Protein AF-A0A2I3HXC1-F1 (afdb_monomer_lite)

pLDDT: mean 71.02, std 20.23, range [37.94, 97.62]

Organism: Nomascus leucogenys (NCBI:txid61853)

Foldseek 3Di:
DDDDDPPDPVNVVVVVVVVVVDDPVRVVVVVVVVVVVVVVVVVVVVVVPDPDVVVVCVVVVVVVVVVVVVVVVVVVVVVVVVVLVVDDDPVNVVVVVVVVVVVVVVPDPVVVVVVPVVPPVVPPPPCPPPDPPPPPPPDD

Structure (mmCIF, N/CA/C/O backbone):
data_AF-A0A2I3HXC1-F1
#
_entry.id   AF-A0A2I3HXC1-F1
#
loop_
_atom_site.group_PDB
_atom_site.id
_atom_site.type_symbol
_atom_site.label_atom_id
_atom_site.label_alt_id
_atom_site.label_comp_id
_atom_site.label_asym_id
_atom_site.label_entity_id
_atom_site.label_seq_id
_atom_site.pdbx_PDB_ins_code
_atom_site.Cartn_x
_atom_site.Cartn_y
_atom_site.Cartn_z
_atom_site.occupancy
_atom_site.B_iso_or_equiv
_atom_site.auth_seq_id
_atom_site.auth_comp_id
_atom_site.auth_asym_id
_atom_site.auth_atom_id
_atom_site.pdbx_PDB_model_num
ATOM 1 N N . MET A 1 1 ? 29.111 31.822 -60.136 1.00 46.28 1 MET A N 1
ATOM 2 C CA . MET A 1 1 ? 28.774 30.460 -59.676 1.00 46.28 1 MET A CA 1
ATOM 3 C C . MET A 1 1 ? 27.269 30.419 -59.514 1.00 46.28 1 MET A C 1
ATOM 5 O O . MET A 1 1 ? 26.779 31.146 -58.659 1.00 46.28 1 MET A O 1
ATOM 9 N N . ASP A 1 2 ? 26.561 29.631 -60.320 1.00 52.38 2 ASP A N 1
ATOM 10 C CA . ASP A 1 2 ? 25.115 29.451 -60.151 1.00 52.38 2 ASP A CA 1
ATOM 11 C C . ASP A 1 2 ? 24.867 28.337 -59.132 1.00 52.38 2 ASP A C 1
ATOM 13 O O . ASP A 1 2 ? 25.360 27.216 -59.274 1.00 52.38 2 ASP A O 1
ATOM 17 N N . VAL A 1 3 ? 24.163 28.677 -58.056 1.00 59.78 3 VAL A N 1
ATOM 18 C CA . VAL A 1 3 ? 23.849 27.771 -56.949 1.00 59.78 3 VAL A CA 1
ATOM 19 C C . VAL A 1 3 ? 22.576 27.015 -57.321 1.00 59.78 3 VAL A C 1
ATOM 21 O O . VAL A 1 3 ? 21.513 27.617 -57.440 1.00 59.78 3 VAL A O 1
ATOM 24 N N . ILE A 1 4 ? 22.675 25.704 -57.538 1.00 56.94 4 ILE A N 1
ATOM 25 C CA . ILE A 1 4 ? 21.512 24.861 -57.844 1.00 56.94 4 ILE A CA 1
ATOM 26 C C . ILE A 1 4 ? 20.721 24.634 -56.549 1.00 56.94 4 ILE A C 1
ATOM 28 O O . ILE A 1 4 ? 21.273 24.127 -55.573 1.00 56.94 4 ILE A O 1
ATOM 32 N N . ALA A 1 5 ? 19.435 24.990 -56.540 1.00 63.59 5 ALA A N 1
ATOM 33 C CA . ALA A 1 5 ? 18.539 24.794 -55.400 1.00 63.59 5 ALA A CA 1
ATOM 34 C C . ALA A 1 5 ? 17.777 23.454 -55.488 1.00 63.59 5 ALA A C 1
ATOM 36 O O . ALA A 1 5 ? 17.528 22.929 -56.573 1.00 63.59 5 ALA A O 1
ATOM 37 N N . GLU A 1 6 ? 17.352 22.917 -54.342 1.00 55.09 6 GLU A N 1
ATOM 38 C CA . GLU A 1 6 ? 16.704 21.597 -54.183 1.00 55.09 6 GLU A CA 1
ATOM 39 C C . GLU A 1 6 ? 15.387 21.414 -54.984 1.00 55.09 6 GLU A C 1
ATOM 41 O O . GLU A 1 6 ? 14.902 20.294 -55.161 1.00 55.09 6 GLU A O 1
ATOM 46 N N . GLY A 1 7 ? 14.830 22.498 -55.538 1.00 58.69 7 GLY A N 1
ATOM 47 C CA . GLY A 1 7 ? 13.624 22.499 -56.374 1.00 58.69 7 GLY A CA 1
ATOM 48 C C . GLY A 1 7 ? 13.848 22.400 -57.891 1.00 58.69 7 GLY A C 1
ATOM 49 O O . GLY A 1 7 ? 12.868 22.268 -58.624 1.00 58.69 7 GLY A O 1
ATOM 50 N N . ASP A 1 8 ? 15.089 22.456 -58.386 1.00 56.00 8 ASP A N 1
ATOM 51 C CA . ASP A 1 8 ? 15.356 22.577 -59.826 1.00 56.00 8 ASP A CA 1
ATOM 52 C C . ASP A 1 8 ? 15.173 21.241 -60.590 1.00 56.00 8 ASP A C 1
ATOM 54 O O . ASP A 1 8 ? 15.644 20.190 -60.135 1.00 56.00 8 ASP A O 1
ATOM 58 N N . PRO A 1 9 ? 14.581 21.214 -61.804 1.00 59.94 9 PRO A N 1
ATOM 59 C CA . PRO A 1 9 ? 14.466 19.994 -62.618 1.00 59.94 9 PRO A CA 1
ATOM 60 C C . PRO A 1 9 ? 15.823 19.350 -62.967 1.00 59.94 9 PRO A C 1
ATOM 62 O O . PRO A 1 9 ? 15.904 18.157 -63.280 1.00 59.94 9 PRO A O 1
ATOM 65 N N . GLY A 1 10 ? 16.908 20.131 -62.923 1.00 58.47 10 GLY A N 1
ATOM 66 C CA . GLY A 1 10 ? 18.285 19.643 -63.017 1.00 58.47 10 GLY A CA 1
ATOM 67 C C . GLY A 1 10 ? 18.722 18.822 -61.798 1.00 58.47 10 GLY A C 1
ATOM 68 O O . GLY A 1 10 ? 19.364 17.791 -61.976 1.00 58.47 10 GLY A O 1
ATOM 69 N N . PHE A 1 11 ? 18.294 19.207 -60.590 1.00 61.62 11 PHE A N 1
ATOM 70 C CA . PHE A 1 11 ? 18.670 18.588 -59.315 1.00 61.62 11 PHE A CA 1
ATOM 71 C C . PHE A 1 11 ? 18.156 17.147 -59.181 1.00 61.62 11 PHE A C 1
ATOM 73 O O . PHE A 1 11 ? 18.880 16.242 -58.769 1.00 61.62 11 PHE A O 1
ATOM 80 N N . LYS A 1 12 ? 16.915 16.883 -59.614 1.00 59.69 12 LYS A N 1
ATOM 81 C CA . LYS A 1 12 ? 16.335 15.524 -59.589 1.00 59.69 12 LYS A CA 1
ATOM 82 C C . LYS A 1 12 ? 17.064 14.559 -60.533 1.00 59.69 12 LYS A C 1
ATOM 84 O O . LYS A 1 12 ? 17.245 13.389 -60.200 1.00 59.69 12 LYS A O 1
ATOM 89 N N . ARG A 1 13 ? 17.509 15.051 -61.698 1.00 60.12 13 ARG A N 1
ATOM 90 C CA . ARG A 1 13 ? 18.272 14.266 -62.685 1.00 60.12 13 ARG A CA 1
ATOM 91 C C . ARG A 1 13 ? 19.710 14.012 -62.225 1.00 60.12 13 ARG A C 1
ATOM 93 O O . ARG A 1 13 ? 20.213 12.909 -62.423 1.00 60.12 13 ARG A O 1
ATOM 100 N N . THR A 1 14 ? 20.352 14.982 -61.571 1.00 55.50 14 THR A N 1
ATOM 101 C CA . THR A 1 14 ? 21.713 14.820 -61.034 1.00 55.50 14 THR A CA 1
ATOM 102 C C . THR A 1 14 ? 21.757 13.946 -59.782 1.00 55.50 14 THR A C 1
ATOM 104 O O . THR A 1 14 ? 22.688 13.154 -59.655 1.00 55.50 14 THR A O 1
ATOM 107 N N . LYS A 1 15 ? 20.726 13.963 -58.921 1.00 56.81 15 LYS A N 1
ATOM 108 C CA . LYS A 1 15 ? 20.639 13.071 -57.745 1.00 56.81 15 LYS A CA 1
ATOM 109 C C . LYS A 1 15 ? 20.688 11.585 -58.134 1.00 56.81 15 LYS A C 1
ATOM 111 O O . LYS A 1 15 ? 21.410 10.803 -57.523 1.00 56.81 15 LYS A O 1
ATOM 116 N N . GLY A 1 16 ? 19.988 11.201 -59.207 1.00 53.47 16 GLY A N 1
ATOM 117 C CA . GLY A 1 16 ? 20.028 9.834 -59.747 1.00 53.47 16 GLY A CA 1
ATOM 118 C C . GLY A 1 16 ? 21.364 9.449 -60.402 1.00 53.47 16 GLY A C 1
ATOM 119 O O . GLY A 1 16 ? 21.714 8.270 -60.432 1.00 53.47 16 GLY A O 1
ATOM 120 N N . LEU A 1 17 ? 22.128 10.427 -60.901 1.00 51.78 17 LEU A N 1
ATOM 121 C CA . LEU A 1 17 ? 23.448 10.212 -61.501 1.00 51.78 17 LEU A CA 1
ATOM 122 C C . LEU A 1 17 ? 24.557 10.105 -60.437 1.00 51.78 17 LEU A C 1
ATOM 124 O O . LEU A 1 17 ? 25.472 9.304 -60.596 1.00 51.78 17 LEU A O 1
ATOM 128 N N . MET A 1 18 ? 24.444 10.838 -59.322 1.00 55.19 18 MET A N 1
ATOM 129 C CA . MET A 1 18 ? 25.376 10.757 -58.186 1.00 55.19 18 MET A CA 1
ATOM 130 C C . MET A 1 18 ? 25.368 9.370 -57.527 1.00 55.19 18 MET A C 1
ATOM 132 O O . MET A 1 18 ? 26.434 8.854 -57.203 1.00 55.19 18 MET A O 1
ATOM 136 N N . ASN A 1 19 ? 24.206 8.712 -57.441 1.00 54.38 19 ASN A N 1
ATOM 137 C CA . ASN A 1 19 ? 24.111 7.338 -56.927 1.00 54.38 19 ASN A CA 1
ATOM 138 C C . ASN A 1 19 ? 24.784 6.297 -57.839 1.00 54.38 19 ASN A C 1
ATOM 140 O O . ASN A 1 19 ? 25.187 5.242 -57.362 1.00 54.38 19 ASN A O 1
ATOM 144 N N . ARG A 1 20 ? 24.927 6.577 -59.143 1.00 56.28 20 ARG A N 1
ATOM 145 C CA . ARG A 1 20 ? 25.629 5.690 -60.091 1.00 56.28 20 ARG A CA 1
ATOM 146 C C . ARG A 1 20 ? 27.152 5.834 -60.030 1.00 56.28 20 ARG A C 1
ATOM 148 O O . ARG A 1 20 ? 27.853 4.910 -60.420 1.00 56.28 20 ARG A O 1
ATOM 155 N N . ASN A 1 21 ? 27.646 6.957 -59.508 1.00 57.72 21 ASN A N 1
ATOM 156 C CA . ASN A 1 21 ? 29.073 7.241 -59.324 1.00 57.72 21 ASN A CA 1
ATOM 157 C C . ASN A 1 21 ? 29.530 7.053 -57.865 1.00 57.72 21 ASN A C 1
ATOM 159 O O . ASN A 1 21 ? 30.653 7.422 -57.518 1.00 57.72 21 ASN A O 1
ATOM 163 N N . ALA A 1 22 ? 28.670 6.511 -56.998 1.00 62.41 22 ALA A N 1
ATOM 164 C CA . ALA A 1 22 ? 29.020 6.234 -55.615 1.00 62.41 22 ALA A CA 1
ATOM 165 C C . ALA A 1 22 ? 30.039 5.090 -55.566 1.00 62.41 22 ALA A C 1
ATOM 167 O O . ALA A 1 22 ? 29.805 3.990 -56.067 1.00 62.41 22 ALA A O 1
ATOM 168 N N . THR A 1 23 ? 31.190 5.349 -54.950 1.00 74.88 23 THR A N 1
ATOM 169 C CA . THR A 1 23 ? 32.157 4.282 -54.677 1.00 74.88 23 THR A CA 1
ATOM 170 C C . THR A 1 23 ? 31.561 3.308 -53.661 1.00 74.88 23 THR A C 1
ATOM 172 O O . THR A 1 23 ? 30.808 3.715 -52.773 1.00 74.88 23 THR A O 1
ATOM 175 N N . LEU A 1 24 ? 31.914 2.022 -53.748 1.00 65.69 24 LEU A N 1
ATOM 176 C CA . LEU A 1 24 ? 31.444 0.989 -52.814 1.00 65.69 24 LEU A CA 1
ATOM 177 C C . LEU A 1 24 ? 31.637 1.409 -51.345 1.00 65.69 24 LEU A C 1
ATOM 179 O O . LEU A 1 24 ? 30.743 1.237 -50.524 1.00 65.69 24 LEU A O 1
ATOM 183 N N . SER A 1 25 ? 32.761 2.057 -51.031 1.00 74.62 25 SER A N 1
ATOM 184 C CA . SER A 1 25 ? 33.064 2.579 -49.694 1.00 74.62 25 SER A CA 1
ATOM 185 C C . SER A 1 25 ? 32.062 3.624 -49.196 1.00 74.62 25 SER A C 1
ATOM 187 O O . SER A 1 25 ? 31.851 3.746 -47.994 1.00 74.62 25 SER A O 1
ATOM 189 N N . GLN A 1 26 ? 31.457 4.400 -50.094 1.00 75.31 26 GLN A N 1
ATOM 190 C CA . GLN A 1 26 ? 30.445 5.395 -49.745 1.00 75.31 26 GLN A CA 1
ATOM 191 C C . GLN A 1 26 ? 29.100 4.733 -49.439 1.00 75.31 26 GLN A C 1
ATOM 193 O O . GLN A 1 26 ? 28.495 5.056 -48.423 1.00 75.31 26 GLN A O 1
ATOM 198 N N . VAL A 1 27 ? 28.697 3.750 -50.249 1.00 78.50 27 VAL A N 1
ATOM 199 C CA . VAL A 1 27 ? 27.481 2.956 -50.013 1.00 78.50 27 VAL A CA 1
ATOM 200 C C . VAL A 1 27 ? 27.591 2.161 -48.713 1.00 78.50 27 VAL A C 1
ATOM 202 O O . VAL A 1 27 ? 26.641 2.121 -47.941 1.00 78.50 27 VAL A O 1
ATOM 205 N N . LEU A 1 28 ? 28.759 1.574 -48.428 1.00 75.81 28 LEU A N 1
ATOM 206 C CA . LEU A 1 28 ? 29.001 0.837 -47.185 1.00 75.81 28 LEU A CA 1
ATOM 207 C C . LEU A 1 28 ? 28.987 1.747 -45.951 1.00 75.81 28 LEU A C 1
ATOM 209 O O . LEU A 1 28 ? 28.448 1.354 -44.922 1.00 75.81 28 LEU A O 1
ATOM 213 N N . ARG A 1 29 ? 29.538 2.966 -46.045 1.00 77.81 29 ARG A N 1
ATOM 214 C CA . ARG A 1 29 ? 29.440 3.955 -44.958 1.00 77.81 29 ARG A CA 1
ATOM 215 C C . ARG A 1 29 ? 27.998 4.382 -44.710 1.00 77.81 29 ARG A C 1
ATOM 217 O O . ARG A 1 29 ? 27.580 4.396 -43.562 1.00 77.81 29 ARG A O 1
ATOM 224 N N . GLU A 1 30 ? 27.240 4.663 -45.767 1.00 77.62 30 GLU A N 1
ATOM 225 C CA . GLU A 1 30 ? 25.826 5.033 -45.654 1.00 77.62 30 GLU A CA 1
ATOM 226 C C . GLU A 1 30 ? 24.974 3.872 -45.115 1.00 77.62 30 GLU A C 1
ATOM 228 O O . GLU A 1 30 ? 24.071 4.087 -44.311 1.00 77.62 30 GLU A O 1
ATOM 233 N N . ALA A 1 31 ? 25.266 2.633 -45.522 1.00 76.56 31 ALA A N 1
ATOM 234 C CA . ALA A 1 31 ? 24.607 1.440 -44.997 1.00 76.56 31 ALA A CA 1
ATOM 235 C C . ALA A 1 31 ? 24.902 1.246 -43.503 1.00 76.56 31 ALA A C 1
ATOM 237 O O . ALA A 1 31 ? 23.969 1.010 -42.741 1.00 76.56 31 ALA A O 1
ATOM 238 N N . LYS A 1 32 ? 26.163 1.422 -43.086 1.00 80.19 32 LYS A N 1
ATOM 239 C CA . LYS A 1 32 ? 26.578 1.367 -41.679 1.00 80.19 32 LYS A CA 1
ATOM 240 C C . LYS A 1 32 ? 25.912 2.464 -40.843 1.00 80.19 32 LYS A C 1
ATOM 242 O O . LYS A 1 32 ? 25.382 2.181 -39.780 1.00 80.19 32 LYS A O 1
ATOM 247 N N . GLU A 1 33 ? 25.901 3.701 -41.329 1.00 78.56 33 GLU A N 1
ATOM 248 C CA . GLU A 1 33 ? 25.275 4.829 -40.628 1.00 78.56 33 GLU A CA 1
ATOM 249 C C . GLU A 1 33 ? 23.752 4.643 -40.514 1.00 78.56 33 GLU A C 1
ATOM 251 O O . GLU A 1 33 ? 23.165 4.881 -39.462 1.00 78.56 33 GLU A O 1
ATOM 256 N N . LYS A 1 34 ? 23.096 4.125 -41.564 1.00 77.06 34 LYS A N 1
ATOM 257 C CA . LYS A 1 34 ? 21.670 3.759 -41.523 1.00 77.06 34 LYS A CA 1
ATOM 258 C C . LYS A 1 34 ? 21.372 2.612 -40.564 1.00 77.06 34 LYS A C 1
ATOM 260 O O . LYS A 1 34 ? 20.296 2.612 -39.972 1.00 77.06 34 LYS A O 1
ATOM 265 N N . GLU A 1 35 ? 22.266 1.635 -40.451 1.00 69.44 35 GLU A N 1
ATOM 266 C CA . GLU A 1 35 ? 22.162 0.562 -39.465 1.00 69.44 35 GLU A CA 1
ATOM 267 C C . GLU A 1 35 ? 22.289 1.136 -38.051 1.00 69.44 35 GLU A C 1
ATOM 269 O O . GLU A 1 35 ? 21.362 0.970 -37.273 1.00 69.44 35 GLU A O 1
ATOM 274 N N . GLU A 1 36 ? 23.323 1.931 -37.756 1.00 68.56 36 GLU A N 1
ATOM 275 C CA . GLU A 1 36 ? 23.513 2.574 -36.444 1.00 68.56 36 GLU A CA 1
ATOM 276 C C . GLU A 1 36 ? 22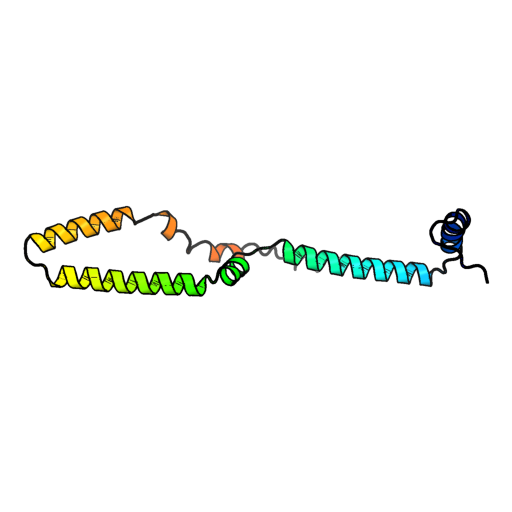.317 3.453 -36.031 1.00 68.56 36 GLU A C 1
ATOM 278 O O . GLU A 1 36 ? 21.860 3.385 -34.888 1.00 68.56 36 GLU A O 1
ATOM 283 N N . ILE A 1 37 ? 21.750 4.230 -36.961 1.00 67.25 37 ILE A N 1
ATOM 284 C CA . ILE A 1 37 ? 20.545 5.038 -36.709 1.00 67.25 37 ILE A CA 1
ATOM 285 C C . ILE A 1 37 ? 19.319 4.149 -36.455 1.00 67.25 37 ILE A C 1
ATOM 287 O O . ILE A 1 37 ? 18.505 4.462 -35.587 1.00 67.25 37 ILE A O 1
ATOM 291 N N . ARG A 1 38 ? 19.163 3.040 -37.191 1.00 62.53 38 ARG A N 1
ATOM 292 C CA . ARG A 1 38 ? 18.062 2.087 -36.970 1.00 62.53 38 ARG A CA 1
ATOM 293 C C . ARG A 1 38 ? 18.175 1.411 -35.612 1.00 62.53 38 ARG A C 1
ATOM 295 O O . ARG A 1 38 ? 17.180 1.393 -34.902 1.00 62.53 38 ARG A O 1
ATOM 302 N N . THR A 1 39 ? 19.360 0.945 -35.231 1.00 57.53 39 THR A N 1
ATOM 303 C CA . THR A 1 39 ? 19.597 0.310 -33.930 1.00 57.53 39 THR A CA 1
ATOM 304 C C . THR A 1 39 ? 19.376 1.301 -32.789 1.00 57.53 39 THR A C 1
ATOM 306 O O . THR A 1 39 ? 18.749 0.957 -31.796 1.00 57.53 39 THR A O 1
ATOM 309 N N . SER A 1 40 ? 19.812 2.556 -32.945 1.00 57.47 40 SER A N 1
ATOM 310 C CA . SER A 1 40 ? 19.553 3.622 -31.966 1.00 57.47 40 SER A CA 1
ATOM 311 C C . SER A 1 40 ? 18.053 3.898 -31.795 1.00 57.47 40 SER A C 1
ATOM 313 O O . SER A 1 40 ? 17.559 3.973 -30.672 1.00 57.47 40 SER A O 1
ATOM 315 N N . ASN A 1 41 ? 17.304 3.972 -32.901 1.00 58.41 41 ASN A N 1
ATOM 316 C CA . ASN A 1 41 ? 15.853 4.176 -32.874 1.00 58.41 41 ASN A CA 1
ATOM 317 C C . ASN A 1 41 ? 15.079 2.949 -32.361 1.00 58.41 41 ASN A C 1
ATOM 319 O O . ASN A 1 41 ? 14.016 3.093 -31.768 1.00 58.41 41 ASN A O 1
ATOM 323 N N . GLU A 1 42 ? 15.580 1.739 -32.594 1.00 55.16 42 GLU A N 1
ATOM 324 C CA . GLU A 1 42 ? 14.979 0.509 -32.076 1.00 55.16 42 GLU A CA 1
ATOM 325 C C . GLU A 1 42 ? 15.179 0.402 -30.562 1.00 55.16 42 GLU A C 1
ATOM 327 O O . GLU A 1 42 ? 14.214 0.132 -29.854 1.00 55.16 42 GLU A O 1
ATOM 332 N N . VAL A 1 43 ? 16.372 0.744 -30.055 1.00 55.50 43 VAL A N 1
ATOM 333 C CA . VAL A 1 43 ? 16.672 0.803 -28.614 1.00 55.50 43 VAL A CA 1
ATOM 334 C C . VAL A 1 43 ? 15.803 1.841 -27.897 1.00 55.50 43 VAL A C 1
ATOM 336 O O . VAL A 1 43 ? 15.279 1.544 -26.826 1.00 55.50 43 VAL A O 1
ATOM 339 N N . THR A 1 44 ? 15.580 3.024 -28.480 1.00 53.84 44 THR A N 1
ATOM 340 C CA . THR A 1 44 ? 14.686 4.037 -27.884 1.00 53.84 44 THR A CA 1
ATOM 341 C C . THR A 1 44 ? 13.210 3.630 -27.942 1.00 53.84 44 THR A C 1
ATOM 343 O O . THR A 1 44 ? 12.468 3.844 -26.985 1.00 53.84 44 THR A O 1
ATOM 346 N N . MET A 1 45 ? 12.772 2.959 -29.012 1.00 52.25 45 MET A N 1
ATOM 347 C CA . MET A 1 45 ? 11.410 2.420 -29.093 1.00 52.25 45 MET A CA 1
ATOM 348 C C . MET A 1 45 ? 11.174 1.207 -28.180 1.00 52.25 45 MET A C 1
ATOM 350 O O . MET A 1 45 ? 10.031 0.965 -27.791 1.00 52.25 45 MET A O 1
ATOM 354 N N . GLU A 1 46 ? 12.203 0.420 -27.855 1.00 51.66 46 GLU A N 1
ATOM 355 C CA . GLU A 1 46 ? 12.102 -0.699 -26.909 1.00 51.66 46 GLU A CA 1
ATOM 356 C C . GLU A 1 46 ? 12.010 -0.211 -25.458 1.00 51.66 46 GLU A C 1
ATOM 358 O O . GLU A 1 46 ? 11.264 -0.797 -24.667 1.00 51.66 46 GLU A O 1
ATOM 363 N N . THR A 1 47 ? 12.688 0.894 -25.120 1.00 52.34 47 THR A N 1
ATOM 364 C CA . THR A 1 47 ? 12.569 1.538 -23.802 1.00 52.34 47 THR A CA 1
ATOM 365 C C . THR A 1 47 ? 11.201 2.184 -23.578 1.00 52.34 47 THR A C 1
ATOM 367 O O . THR A 1 47 ? 10.694 2.134 -22.461 1.00 52.34 47 THR A O 1
ATOM 370 N N . ASP A 1 48 ? 10.550 2.685 -24.632 1.00 53.56 48 ASP A N 1
ATOM 371 C CA . ASP A 1 48 ? 9.210 3.290 -24.549 1.00 53.56 48 ASP A CA 1
ATOM 372 C C . ASP A 1 48 ? 8.068 2.256 -24.456 1.00 53.56 48 ASP A C 1
ATOM 374 O O . ASP A 1 48 ? 6.947 2.584 -24.070 1.00 53.56 48 ASP A O 1
ATOM 378 N N . LYS A 1 49 ? 8.318 0.985 -24.807 1.00 54.94 49 LYS A N 1
ATOM 379 C CA . LYS A 1 49 ? 7.273 -0.055 -24.928 1.00 54.94 49 LYS A CA 1
ATOM 380 C C . LYS A 1 49 ? 7.127 -0.984 -23.723 1.00 54.94 49 LYS A C 1
ATOM 382 O O . LYS A 1 49 ? 6.280 -1.877 -23.753 1.00 54.94 49 LYS A O 1
ATOM 387 N N . LYS A 1 50 ? 7.902 -0.798 -22.654 1.00 58.88 50 LYS A N 1
ATOM 388 C CA . LYS A 1 50 ? 7.725 -1.548 -21.399 1.00 58.88 50 LYS A CA 1
ATOM 389 C C . LYS A 1 50 ? 7.620 -0.591 -20.218 1.00 58.88 50 LYS A C 1
ATOM 391 O O . LYS A 1 50 ? 8.521 -0.515 -19.382 1.00 58.88 50 LYS A O 1
ATOM 396 N N . THR A 1 51 ? 6.477 0.087 -20.119 1.00 62.25 51 THR A N 1
ATOM 397 C CA . THR A 1 51 ? 5.984 0.644 -18.852 1.00 62.25 51 THR A CA 1
ATOM 398 C C . THR A 1 51 ? 5.777 -0.513 -17.876 1.00 62.25 51 THR A C 1
ATOM 400 O O . THR A 1 51 ? 4.708 -1.116 -17.803 1.00 62.25 51 THR A O 1
ATOM 403 N N . HIS A 1 52 ? 6.846 -0.903 -17.192 1.00 80.06 52 HIS A N 1
ATOM 404 C CA . HIS A 1 52 ? 6.772 -1.836 -16.083 1.00 80.06 52 HIS A CA 1
ATOM 405 C C . HIS A 1 52 ? 6.254 -1.089 -14.854 1.00 80.06 52 HIS A C 1
ATOM 407 O O . HIS A 1 52 ? 6.484 0.113 -14.721 1.00 80.06 52 HIS A O 1
ATOM 413 N N . TYR A 1 53 ? 5.570 -1.797 -13.951 1.00 82.75 53 TYR A N 1
ATOM 414 C CA . TYR A 1 53 ? 4.965 -1.189 -12.762 1.00 82.75 53 TYR A CA 1
ATOM 415 C C . TYR A 1 53 ? 5.961 -0.391 -11.913 1.00 82.75 53 TYR A C 1
ATOM 417 O O . TYR A 1 53 ? 5.544 0.576 -11.298 1.00 82.75 53 TYR A O 1
ATOM 425 N N . GLY A 1 54 ? 7.259 -0.718 -11.943 1.00 87.50 54 GLY A N 1
ATOM 426 C CA . GLY A 1 54 ? 8.305 0.085 -11.299 1.00 87.50 54 GLY A CA 1
ATOM 427 C C . GLY A 1 54 ? 8.389 1.527 -11.818 1.00 87.50 54 GLY A C 1
ATOM 428 O O . GLY A 1 54 ? 8.404 2.449 -11.014 1.00 87.50 54 GLY A O 1
ATOM 429 N N . LEU A 1 55 ? 8.343 1.747 -13.140 1.00 87.06 55 LEU A N 1
ATOM 430 C CA . LEU A 1 55 ? 8.367 3.107 -13.705 1.00 87.06 55 LEU A CA 1
ATOM 431 C C . LEU A 1 55 ? 7.122 3.902 -13.331 1.00 87.06 55 LEU A C 1
ATOM 433 O O . LEU A 1 55 ? 7.238 5.058 -12.948 1.00 87.06 55 LEU A O 1
ATOM 437 N N . LEU A 1 56 ? 5.942 3.278 -13.419 1.00 87.06 56 LEU A N 1
ATOM 438 C CA . LEU A 1 56 ? 4.690 3.925 -13.018 1.00 87.06 56 LEU A CA 1
ATOM 439 C C . LEU A 1 56 ? 4.701 4.226 -11.516 1.00 87.06 56 LEU A C 1
ATOM 441 O O . LEU A 1 56 ? 4.283 5.296 -11.093 1.00 87.06 56 LEU A O 1
ATOM 445 N N . PHE A 1 57 ? 5.203 3.2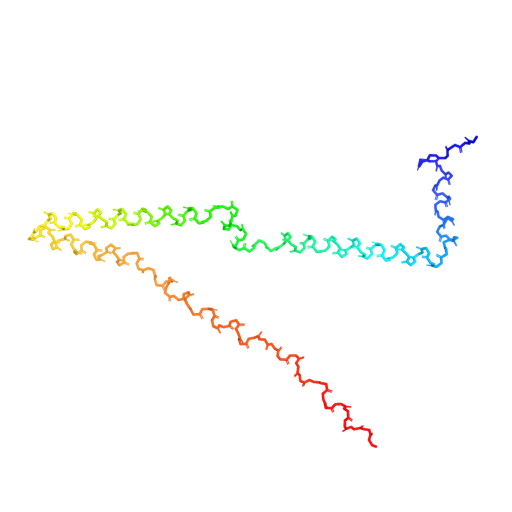97 -10.707 1.00 90.94 57 PHE A N 1
ATOM 446 C CA . PHE A 1 57 ? 5.317 3.477 -9.268 1.00 90.94 57 PHE A CA 1
ATOM 447 C C . PHE A 1 57 ? 6.216 4.669 -8.929 1.00 90.94 57 PHE A C 1
ATOM 449 O O . PHE A 1 57 ? 5.827 5.497 -8.113 1.00 90.94 57 PHE A O 1
ATOM 456 N N . ASP A 1 58 ? 7.360 4.818 -9.592 1.00 93.06 58 ASP A N 1
ATOM 457 C CA . ASP A 1 58 ? 8.244 5.965 -9.379 1.00 93.06 58 ASP A CA 1
ATOM 458 C C . ASP A 1 58 ? 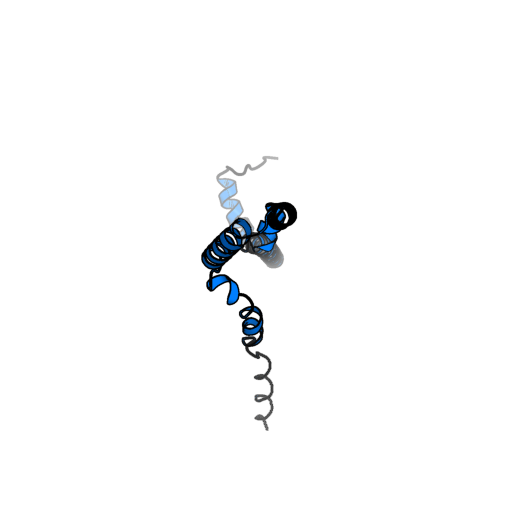7.636 7.277 -9.913 1.00 93.06 58 ASP A C 1
ATOM 460 O O . ASP A 1 58 ? 7.677 8.301 -9.227 1.00 93.06 58 ASP A O 1
ATOM 464 N N . GLU A 1 59 ? 7.013 7.255 -11.098 1.00 93.94 59 GLU A N 1
ATOM 465 C CA . GLU A 1 59 ? 6.366 8.422 -11.723 1.00 93.94 59 GLU A CA 1
ATOM 466 C C . GLU A 1 59 ? 5.206 8.966 -10.877 1.00 93.94 59 GLU A C 1
ATOM 468 O O . GLU A 1 59 ? 5.069 10.179 -10.700 1.00 93.94 59 GLU A O 1
ATOM 473 N N . PHE A 1 60 ? 4.408 8.072 -10.293 1.00 92.88 60 PHE A N 1
ATOM 474 C CA . PHE A 1 60 ? 3.284 8.417 -9.424 1.00 92.88 60 PHE A CA 1
ATOM 475 C C . PHE A 1 60 ? 3.660 8.487 -7.940 1.00 92.88 60 PHE A C 1
ATOM 477 O O . PHE A 1 60 ? 2.775 8.454 -7.091 1.00 92.88 60 PHE A O 1
ATOM 484 N N . GLN A 1 61 ? 4.949 8.608 -7.599 1.00 96.19 61 GLN A N 1
ATOM 485 C CA . GLN A 1 61 ? 5.408 8.755 -6.210 1.00 96.19 61 GLN A CA 1
ATOM 486 C C . GLN A 1 61 ? 4.864 7.664 -5.269 1.00 96.19 61 GLN A C 1
ATOM 488 O O . GLN A 1 61 ? 4.498 7.927 -4.120 1.00 96.19 61 GLN A O 1
ATOM 493 N N . GLY A 1 62 ? 4.825 6.422 -5.741 1.00 96.19 62 GLY A N 1
ATOM 494 C CA . GLY A 1 62 ? 4.219 5.285 -5.057 1.00 96.19 62 GLY A CA 1
ATOM 495 C C . GLY A 1 62 ? 4.741 5.064 -3.637 1.00 96.19 62 GLY A C 1
ATOM 496 O O . GLY A 1 62 ? 3.963 4.695 -2.761 1.00 96.19 62 GLY A O 1
ATOM 497 N N . LEU A 1 63 ? 6.014 5.381 -3.363 1.00 95.50 63 LEU A N 1
ATOM 498 C CA . LEU A 1 63 ? 6.565 5.352 -2.000 1.00 95.50 63 LEU A CA 1
ATOM 499 C C . LEU A 1 63 ? 5.845 6.320 -1.052 1.00 95.50 63 LEU A C 1
ATOM 501 O O . LEU A 1 63 ? 5.517 5.939 0.067 1.00 95.50 63 LEU A O 1
ATOM 505 N N . SER A 1 64 ? 5.562 7.547 -1.497 1.00 96.44 64 SER A N 1
ATOM 506 C CA . SER A 1 64 ? 4.844 8.534 -0.684 1.00 96.44 64 SER A CA 1
ATOM 507 C C . SER A 1 64 ? 3.402 8.098 -0.428 1.00 96.44 64 SER A C 1
ATOM 509 O O . SER A 1 64 ? 2.892 8.258 0.680 1.00 96.44 64 SER A O 1
ATOM 511 N N . HIS A 1 65 ? 2.747 7.500 -1.426 1.00 97.00 65 HIS A N 1
ATOM 512 C CA . HIS A 1 65 ? 1.411 6.930 -1.254 1.00 97.00 65 HIS A CA 1
ATOM 513 C C . HIS A 1 65 ? 1.405 5.760 -0.266 1.00 97.00 65 HIS A C 1
ATOM 515 O O . HIS A 1 65 ? 0.521 5.692 0.586 1.00 97.00 65 HIS A O 1
ATOM 521 N N . LEU A 1 66 ? 2.403 4.877 -0.334 1.00 95.88 66 LEU A N 1
ATOM 522 C CA . LEU A 1 66 ? 2.542 3.766 0.602 1.00 95.88 66 LEU A CA 1
ATOM 523 C C . LEU A 1 66 ? 2.773 4.261 2.035 1.00 95.88 66 LEU A C 1
ATOM 525 O O . LEU A 1 66 ? 2.118 3.783 2.958 1.00 95.88 66 LEU A O 1
ATOM 529 N N . GLU A 1 67 ? 3.639 5.259 2.217 1.00 95.69 67 GLU A N 1
ATOM 530 C CA . GLU A 1 67 ? 3.874 5.886 3.520 1.00 95.69 67 GLU A CA 1
ATOM 531 C C . GLU A 1 67 ? 2.596 6.534 4.072 1.00 95.69 67 GLU A C 1
ATOM 533 O O . GLU A 1 67 ? 2.254 6.342 5.240 1.00 95.69 67 GLU A O 1
ATOM 538 N N . ALA A 1 68 ? 1.833 7.240 3.232 1.00 97.62 68 ALA A N 1
ATOM 539 C CA . ALA A 1 68 ? 0.558 7.825 3.635 1.00 97.62 68 ALA A CA 1
ATOM 540 C C . ALA A 1 68 ? -0.448 6.753 4.093 1.00 97.62 68 ALA A C 1
ATOM 542 O O . ALA A 1 68 ? -1.110 6.926 5.119 1.00 97.62 68 ALA A O 1
ATOM 543 N N . LEU A 1 69 ? -0.543 5.628 3.374 1.00 96.62 69 LEU A N 1
ATOM 544 C CA . LEU A 1 69 ? -1.383 4.494 3.770 1.00 96.62 69 LEU A CA 1
ATOM 545 C C . LEU A 1 69 ? -0.915 3.871 5.091 1.00 96.62 69 LEU A C 1
ATOM 547 O O . LEU A 1 69 ? -1.746 3.573 5.949 1.00 96.62 69 LEU A O 1
ATOM 551 N N . GLU A 1 70 ? 0.394 3.721 5.297 1.00 94.19 70 GLU A N 1
ATOM 552 C CA . GLU A 1 70 ? 0.946 3.207 6.552 1.00 94.19 70 GLU A CA 1
ATOM 553 C C . GLU A 1 70 ? 0.632 4.136 7.733 1.00 94.19 70 GLU A C 1
ATOM 555 O O . GLU A 1 70 ? 0.207 3.675 8.797 1.00 94.19 70 GLU A O 1
ATOM 560 N N . MET A 1 71 ? 0.779 5.451 7.550 1.00 97.44 71 MET A N 1
ATOM 561 C CA . MET A 1 71 ? 0.422 6.446 8.562 1.00 97.44 71 MET A CA 1
ATOM 562 C C . MET A 1 71 ? -1.061 6.362 8.939 1.00 97.44 71 MET A C 1
ATOM 564 O O . MET A 1 71 ? -1.382 6.285 10.126 1.00 97.44 71 MET A O 1
ATOM 568 N N . LEU A 1 72 ? -1.956 6.320 7.945 1.00 96.81 72 LEU A N 1
ATOM 569 C CA . LEU A 1 72 ? -3.401 6.192 8.165 1.00 96.81 72 LEU A CA 1
ATOM 570 C C . LEU A 1 72 ? -3.759 4.871 8.855 1.00 96.81 72 LEU A C 1
ATOM 572 O O . LEU A 1 72 ? -4.605 4.852 9.751 1.00 96.81 72 LEU A O 1
ATOM 576 N N . SER A 1 73 ? -3.092 3.777 8.483 1.00 95.19 73 SER A N 1
ATOM 577 C CA . SER A 1 73 ? -3.277 2.472 9.118 1.00 95.19 73 SER A CA 1
ATOM 578 C C . SER A 1 73 ? -2.887 2.513 10.595 1.00 95.19 73 SER A C 1
ATOM 580 O O . SER A 1 73 ? -3.677 2.105 11.447 1.00 95.19 73 SER A O 1
ATOM 582 N N . ARG A 1 74 ? -1.709 3.065 10.926 1.00 96.38 74 ARG A N 1
ATOM 583 C CA . ARG A 1 74 ? -1.260 3.225 12.322 1.00 96.38 74 ARG A CA 1
ATOM 584 C C . ARG A 1 74 ? -2.211 4.113 13.121 1.00 96.38 74 ARG A C 1
ATOM 586 O O . ARG A 1 74 ? -2.544 3.791 14.259 1.00 96.38 74 ARG A O 1
ATOM 593 N N . GLU A 1 75 ? -2.666 5.221 12.540 1.00 97.56 75 GLU A N 1
ATOM 594 C CA . GLU A 1 75 ? -3.616 6.122 13.196 1.00 97.56 75 GLU A CA 1
ATOM 595 C C . GLU A 1 75 ? -4.950 5.420 13.495 1.00 97.56 75 GLU A C 1
ATOM 597 O O . GLU A 1 75 ? -5.478 5.530 14.605 1.00 97.56 75 GLU A O 1
ATOM 602 N N . SER A 1 76 ? -5.478 4.668 12.527 1.00 95.62 76 SER A N 1
ATOM 603 C CA . SER A 1 76 ? -6.710 3.892 12.683 1.00 95.62 76 SER A CA 1
ATOM 604 C C . SER A 1 76 ? -6.566 2.814 13.760 1.00 95.62 76 SER A C 1
ATOM 606 O O . SER A 1 76 ? -7.414 2.702 14.645 1.00 95.62 76 SER A O 1
ATOM 608 N N . GLU A 1 77 ? -5.447 2.086 13.768 1.00 95.00 77 GLU A N 1
ATOM 609 C CA . GLU A 1 77 ? -5.151 1.074 14.784 1.00 95.00 77 GLU A CA 1
ATOM 610 C C . GLU A 1 77 ? -5.122 1.676 16.196 1.00 95.00 77 GLU A C 1
ATOM 612 O O . GLU A 1 77 ? -5.730 1.133 17.123 1.00 95.00 77 GLU A O 1
ATOM 617 N N . ILE A 1 78 ? -4.460 2.825 16.368 1.00 97.00 78 ILE A N 1
ATOM 618 C CA . ILE A 1 78 ? -4.414 3.540 17.650 1.00 97.00 78 ILE A CA 1
ATOM 619 C C . ILE A 1 78 ? -5.823 3.956 18.087 1.00 97.00 78 ILE A C 1
ATOM 621 O O . ILE A 1 78 ? -6.178 3.769 19.252 1.00 97.00 78 ILE A O 1
ATOM 625 N N . LYS A 1 79 ? -6.645 4.486 17.172 1.00 96.94 79 LYS A N 1
ATOM 626 C CA . LYS A 1 79 ? -8.031 4.886 17.461 1.00 96.94 79 LYS A CA 1
ATOM 627 C C . LYS A 1 79 ? -8.884 3.698 17.901 1.00 96.94 79 LYS A C 1
ATOM 629 O O . LYS A 1 79 ? -9.538 3.781 18.939 1.00 96.94 79 LYS A O 1
ATOM 634 N N . VAL A 1 80 ? -8.833 2.584 17.170 1.00 94.50 80 VAL A N 1
ATOM 635 C CA . VAL A 1 80 ? -9.566 1.354 17.511 1.00 94.50 80 VAL A CA 1
ATOM 636 C C . VAL A 1 80 ? -9.130 0.830 18.876 1.00 94.50 80 VAL A C 1
ATOM 638 O O . VAL A 1 80 ? -9.975 0.567 19.730 1.00 94.50 80 VAL A O 1
ATOM 641 N N . LYS A 1 81 ? -7.818 0.756 19.134 1.00 94.88 81 LYS A N 1
ATOM 642 C CA . LYS A 1 81 ? -7.278 0.356 20.443 1.00 94.88 81 LYS A CA 1
ATOM 643 C C . LYS A 1 81 ? -7.750 1.277 21.564 1.00 94.88 81 LYS A C 1
ATOM 645 O O . LYS A 1 81 ? -8.134 0.796 22.626 1.00 94.88 81 LYS A O 1
ATOM 650 N N . SER A 1 82 ? -7.744 2.590 21.339 1.00 96.50 82 SER A N 1
ATOM 651 C CA . SER A 1 82 ? -8.215 3.567 22.323 1.00 96.50 82 SER A CA 1
ATOM 652 C C . SER A 1 82 ? -9.689 3.359 22.669 1.00 96.50 82 SER A C 1
ATOM 654 O O . SER A 1 82 ? -10.040 3.391 23.845 1.00 96.50 82 SER A O 1
ATOM 656 N N . ILE A 1 83 ? -10.540 3.130 21.665 1.00 95.31 83 ILE A N 1
ATOM 657 C CA . ILE A 1 83 ? -11.972 2.881 21.869 1.00 95.31 83 ILE A CA 1
ATOM 658 C C . ILE A 1 83 ? -12.174 1.568 22.631 1.00 95.31 83 ILE A C 1
ATOM 660 O O . ILE A 1 83 ? -12.859 1.563 23.652 1.00 95.31 83 ILE A O 1
ATOM 664 N N . LEU A 1 84 ? -11.512 0.486 22.210 1.00 93.69 84 LEU A N 1
ATOM 665 C CA . LEU A 1 84 ? -11.588 -0.815 22.884 1.00 93.69 84 LEU A CA 1
ATOM 666 C C . LEU A 1 84 ? -11.162 -0.737 24.354 1.00 93.69 84 LEU A C 1
ATOM 668 O O . LEU A 1 84 ? -11.806 -1.338 25.205 1.00 93.69 84 LEU A O 1
ATOM 672 N N . ASN A 1 85 ? -10.115 0.032 24.658 1.00 94.56 85 ASN A N 1
ATOM 673 C CA . ASN A 1 85 ? -9.641 0.223 26.028 1.00 94.56 85 ASN A CA 1
ATOM 674 C C . ASN A 1 85 ? -10.574 1.102 26.879 1.00 94.56 85 ASN A C 1
ATOM 676 O O . ASN A 1 85 ? -10.493 1.056 28.105 1.00 94.56 85 ASN A O 1
ATOM 680 N N . SER A 1 86 ? -11.416 1.930 26.252 1.00 95.88 86 SER A N 1
ATOM 681 C CA . SER A 1 86 ? -12.372 2.804 26.946 1.00 95.88 86 SER A CA 1
ATOM 682 C C . SER A 1 86 ? -13.705 2.123 27.272 1.00 95.88 86 SER A C 1
ATOM 684 O O . SER A 1 86 ? -14.424 2.587 28.154 1.00 95.88 86 SER A O 1
ATOM 686 N N . LEU A 1 87 ? -14.024 1.028 26.577 1.00 95.25 87 LEU A N 1
ATOM 687 C CA . LEU A 1 87 ? -15.261 0.269 26.738 1.00 95.25 87 LEU A CA 1
ATOM 688 C C . LEU A 1 87 ? -15.051 -0.937 27.660 1.00 95.25 87 LEU A C 1
ATOM 690 O O . LEU A 1 87 ? -13.946 -1.456 27.811 1.00 95.25 87 LEU A O 1
ATOM 694 N N . SER A 1 88 ? -16.129 -1.409 28.283 1.00 94.62 88 SER A N 1
ATOM 695 C CA . SER A 1 88 ? -16.099 -2.599 29.139 1.00 94.62 88 SER A CA 1
ATOM 696 C C . SER A 1 88 ? -17.462 -3.295 29.173 1.00 94.62 88 SER A C 1
ATOM 698 O O . SER A 1 88 ? -18.468 -2.721 28.767 1.00 94.62 88 SER A O 1
ATOM 700 N N . GLY A 1 89 ? -17.504 -4.542 29.649 1.00 95.06 89 GLY A N 1
ATOM 701 C CA . GLY A 1 89 ? -18.756 -5.290 29.795 1.00 95.06 89 GLY A CA 1
ATOM 702 C C . GLY A 1 89 ? -19.411 -5.664 28.460 1.00 95.06 89 GLY A C 1
ATOM 703 O O . GLY A 1 89 ? -18.728 -6.042 27.511 1.00 95.06 89 GLY A O 1
ATOM 704 N N . GLU A 1 90 ? -20.741 -5.587 28.408 1.00 95.44 90 GLU A N 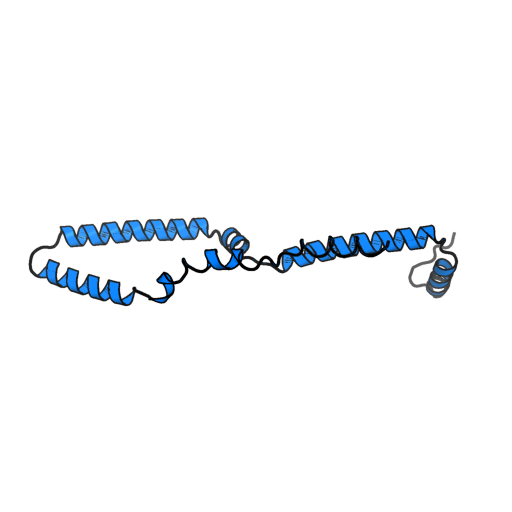1
ATOM 705 C CA . GLU A 1 90 ? -21.556 -5.993 27.251 1.00 95.44 90 GLU A CA 1
ATOM 706 C C . GLU A 1 90 ? -21.266 -5.161 25.993 1.00 95.44 90 GLU A C 1
ATOM 708 O O . GLU A 1 90 ? -21.198 -5.708 24.891 1.00 95.44 90 GLU A O 1
ATOM 713 N N . GLU A 1 91 ? -21.026 -3.857 26.152 1.00 93.38 91 GLU A N 1
ATOM 714 C CA . GLU A 1 91 ? -20.711 -2.946 25.043 1.00 93.38 91 GLU A CA 1
ATOM 715 C C . GLU A 1 91 ? -19.416 -3.363 24.332 1.00 93.38 91 GLU A C 1
ATOM 717 O O . GLU A 1 91 ? -19.338 -3.353 23.103 1.00 93.38 91 GLU A O 1
ATOM 722 N N . LEU A 1 92 ? -18.410 -3.793 25.102 1.00 95.12 92 LEU A N 1
ATOM 723 C CA . LEU A 1 92 ? -17.138 -4.268 24.561 1.00 95.12 92 LEU 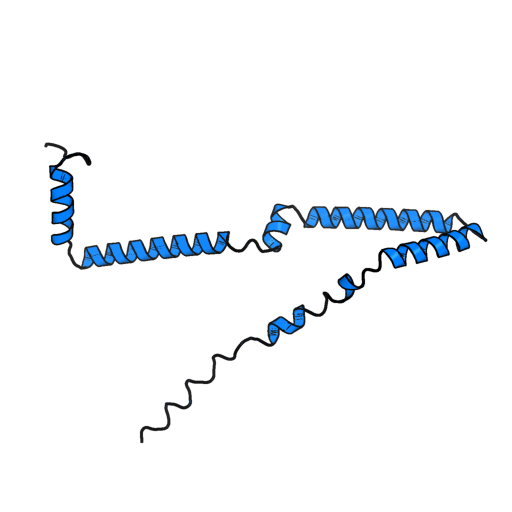A CA 1
ATOM 724 C C . LEU A 1 92 ? -17.297 -5.594 23.807 1.00 95.12 92 LEU A C 1
ATOM 726 O O . LEU A 1 92 ? -16.715 -5.755 22.736 1.00 95.12 92 LEU A O 1
ATOM 730 N N . GLU A 1 93 ? -18.060 -6.545 24.350 1.00 95.50 93 GLU A N 1
ATOM 731 C CA . GLU A 1 93 ? -18.284 -7.830 23.677 1.00 95.50 93 GLU A CA 1
ATOM 732 C C . GLU A 1 93 ? -19.106 -7.672 22.397 1.00 95.50 93 GLU A C 1
ATOM 734 O O . GLU A 1 93 ? -18.775 -8.281 21.380 1.00 95.50 93 GLU A O 1
ATOM 739 N N . THR A 1 94 ? -20.101 -6.785 22.403 1.00 95.56 94 THR A N 1
ATOM 740 C CA . THR A 1 94 ? -20.870 -6.448 21.197 1.00 95.56 94 THR A CA 1
ATOM 741 C C . THR A 1 94 ? -19.959 -5.866 20.114 1.00 95.56 94 THR A C 1
ATOM 743 O O . THR A 1 94 ? -19.940 -6.366 18.989 1.00 95.56 94 THR A O 1
ATOM 746 N N . LEU A 1 95 ? -19.116 -4.886 20.465 1.00 95.00 95 LEU A N 1
ATOM 747 C CA . LEU A 1 95 ? -18.186 -4.266 19.519 1.00 95.00 95 LEU A CA 1
ATOM 748 C C . LEU A 1 95 ? -17.162 -5.265 18.955 1.00 95.00 95 LEU A C 1
ATOM 750 O O . LEU A 1 95 ? -16.836 -5.211 17.773 1.00 95.00 95 LEU A O 1
ATOM 754 N N . LYS A 1 96 ? -16.649 -6.197 19.767 1.00 94.25 96 LYS A N 1
ATOM 755 C CA . LYS A 1 96 ? -15.730 -7.242 19.279 1.00 94.25 96 LYS A CA 1
ATOM 756 C C . LYS A 1 96 ? -16.380 -8.129 18.219 1.00 94.25 96 LYS A C 1
ATOM 758 O O . LYS A 1 96 ? -15.724 -8.460 17.234 1.00 94.25 96 LYS A O 1
ATOM 763 N N . VAL A 1 97 ? -17.646 -8.503 18.412 1.00 95.50 97 VAL A N 1
ATOM 764 C CA . VAL A 1 97 ? -18.392 -9.311 17.437 1.00 95.50 97 VAL A CA 1
ATOM 765 C C . VAL A 1 97 ? -18.568 -8.546 16.125 1.00 95.50 97 VAL A C 1
ATOM 767 O O . VAL A 1 97 ? -18.322 -9.110 15.060 1.00 95.50 97 VAL A O 1
ATOM 770 N N . GLU A 1 98 ? -18.922 -7.261 16.186 1.00 94.88 98 GLU A N 1
ATOM 771 C CA . GLU A 1 98 ? -19.030 -6.405 14.996 1.00 94.88 98 GLU A CA 1
ATOM 772 C C . GLU A 1 98 ? -17.688 -6.259 14.262 1.00 94.88 98 GLU A C 1
ATOM 774 O O . GLU A 1 98 ? -17.638 -6.338 13.034 1.00 94.88 98 GLU A O 1
ATOM 779 N N . LEU A 1 99 ? -16.583 -6.098 14.998 1.00 93.38 99 LEU A N 1
ATOM 780 C CA . LEU A 1 99 ? -15.243 -6.006 14.414 1.00 93.38 99 LEU A CA 1
ATOM 781 C C . LEU A 1 99 ? -14.802 -7.308 13.733 1.00 93.38 99 LEU A C 1
ATOM 783 O O . LEU A 1 99 ? -14.147 -7.244 12.693 1.00 93.38 99 LEU A O 1
ATOM 787 N N . GLU A 1 100 ? -15.158 -8.478 14.270 1.00 91.88 100 GLU A N 1
ATOM 788 C CA . GLU A 1 100 ? -14.845 -9.757 13.620 1.00 91.88 100 GLU A CA 1
ATOM 789 C C . GLU A 1 100 ? -15.648 -9.936 12.322 1.00 91.88 100 GLU A C 1
ATOM 791 O O . GLU A 1 100 ? -15.079 -10.325 11.305 1.00 91.88 100 GLU A O 1
ATOM 796 N N . GLN A 1 101 ? -16.932 -9.560 12.312 1.00 93.00 101 GLN A N 1
ATOM 797 C CA . GLN A 1 101 ? -17.748 -9.560 11.088 1.00 93.00 101 GLN A CA 1
ATOM 798 C C . GLN A 1 101 ? -17.191 -8.596 10.033 1.00 93.00 101 GLN A C 1
ATOM 800 O O . GLN A 1 101 ? -17.124 -8.923 8.848 1.00 93.00 101 GLN A O 1
ATOM 805 N N . LEU A 1 102 ? -16.756 -7.407 10.461 1.00 91.31 102 LEU A N 1
ATOM 806 C CA . LEU A 1 102 ? -16.124 -6.432 9.579 1.00 91.31 102 LEU A CA 1
ATOM 807 C C . LEU A 1 102 ? -14.831 -6.992 8.977 1.00 91.31 102 LEU A C 1
ATOM 809 O O . LEU A 1 102 ? -14.608 -6.882 7.776 1.00 91.31 102 LEU A O 1
ATOM 813 N N . LYS A 1 103 ? -13.991 -7.622 9.802 1.00 89.38 103 LYS A N 1
ATOM 814 C CA . LYS A 1 103 ? -12.746 -8.264 9.370 1.00 89.38 103 LYS A CA 1
ATOM 815 C C . LYS A 1 103 ? -13.002 -9.378 8.353 1.00 89.38 103 LYS A C 1
ATOM 817 O O . LYS A 1 103 ? -12.266 -9.465 7.374 1.00 89.38 103 LYS A O 1
ATOM 822 N N . GLU A 1 104 ? -14.037 -10.192 8.550 1.00 88.44 104 GLU A N 1
ATOM 823 C CA . GLU A 1 104 ? -14.434 -11.233 7.597 1.00 88.44 104 GLU A CA 1
ATOM 824 C C . GLU A 1 104 ? -14.826 -10.636 6.236 1.00 88.44 104 GLU A C 1
ATOM 826 O O . GLU A 1 104 ? -14.385 -11.131 5.202 1.00 88.44 104 GLU A O 1
ATOM 831 N N . ALA A 1 105 ? -15.548 -9.511 6.218 1.00 87.75 105 ALA A N 1
ATOM 832 C CA . ALA A 1 105 ? -15.935 -8.830 4.979 1.00 87.75 105 ALA A CA 1
ATOM 833 C C . ALA A 1 105 ? -14.742 -8.292 4.159 1.00 87.75 105 ALA A C 1
ATOM 835 O O . ALA A 1 105 ? -14.846 -8.162 2.939 1.00 87.75 105 ALA A O 1
ATOM 836 N N . PHE A 1 106 ? -13.612 -7.993 4.809 1.00 83.31 106 PHE A N 1
ATOM 837 C CA . PHE A 1 106 ? -12.367 -7.579 4.147 1.00 83.31 106 PHE A CA 1
ATOM 838 C C . PHE A 1 106 ? -11.388 -8.736 3.901 1.00 83.31 106 PHE A C 1
ATOM 840 O O . PHE A 1 106 ? -10.330 -8.527 3.306 1.00 83.31 106 PHE A O 1
ATOM 847 N N . SER A 1 107 ? -11.723 -9.959 4.321 1.00 78.75 107 SER A N 1
ATOM 848 C CA . SER A 1 107 ? -10.925 -11.154 4.051 1.00 78.75 107 SER A CA 1
ATOM 849 C C . SER A 1 107 ? -11.173 -11.627 2.613 1.00 78.75 107 SER A C 1
ATOM 851 O O . SER A 1 107 ? -11.943 -12.547 2.353 1.00 78.75 107 SER A O 1
ATOM 853 N N . LEU A 1 108 ? -10.543 -10.960 1.642 1.00 66.81 108 LEU A N 1
ATOM 854 C CA . LEU A 1 108 ? -10.550 -11.408 0.248 1.00 66.81 108 LEU A CA 1
ATOM 855 C C . LEU A 1 108 ? -9.577 -12.585 0.084 1.00 66.81 108 LEU A C 1
ATOM 857 O O . LEU A 1 108 ? -8.364 -12.416 0.203 1.00 66.81 108 LEU A O 1
ATOM 861 N N . ALA A 1 109 ? -10.115 -13.763 -0.242 1.00 61.22 109 ALA A N 1
ATOM 862 C CA . ALA A 1 109 ? -9.345 -14.980 -0.515 1.00 61.22 109 ALA A CA 1
ATOM 863 C C . ALA A 1 109 ? -8.295 -14.806 -1.636 1.00 61.22 109 ALA A C 1
ATOM 865 O O . ALA A 1 109 ? -7.282 -15.500 -1.642 1.00 61.22 109 ALA A O 1
ATOM 866 N N . GLU A 1 110 ? -8.502 -13.847 -2.543 1.00 52.81 110 GLU A N 1
ATOM 867 C CA . GLU A 1 110 ? -7.620 -13.572 -3.685 1.00 52.81 110 GLU A CA 1
ATOM 868 C C . GLU A 1 110 ? -6.281 -12.912 -3.301 1.00 52.81 110 GLU A C 1
ATOM 870 O O . GLU A 1 110 ? -5.310 -13.063 -4.034 1.00 52.81 110 GLU A O 1
ATOM 875 N N . PHE A 1 111 ? -6.162 -12.256 -2.137 1.00 50.59 111 PHE A N 1
ATOM 876 C CA . PHE A 1 111 ? -4.880 -11.672 -1.695 1.00 50.59 111 PHE A CA 1
ATOM 877 C C . PHE A 1 111 ? -3.943 -12.681 -1.012 1.00 50.59 111 PHE A C 1
ATOM 879 O O . PHE A 1 111 ? -2.793 -12.353 -0.728 1.00 50.59 111 PHE A O 1
ATOM 886 N N . CYS A 1 112 ? -4.405 -13.903 -0.726 1.00 46.28 112 CYS A N 1
ATOM 887 C CA . CYS A 1 112 ? -3.571 -14.942 -0.114 1.00 46.28 112 CYS A CA 1
ATOM 888 C C . CYS A 1 112 ? -2.817 -15.810 -1.137 1.00 46.28 112 CYS A C 1
ATOM 890 O O . CYS A 1 112 ? -1.894 -16.521 -0.747 1.00 46.28 112 CYS A O 1
ATOM 892 N N . GLU A 1 113 ? -3.177 -15.774 -2.424 1.00 49.41 113 GLU A N 1
ATOM 893 C CA . GLU A 1 113 ? -2.556 -16.623 -3.459 1.00 49.41 113 GLU A CA 1
ATOM 894 C C . GLU A 1 113 ? -1.354 -15.963 -4.167 1.00 49.41 113 GLU A C 1
ATOM 896 O O . GLU A 1 113 ? -0.600 -16.638 -4.870 1.00 49.41 113 GLU A O 1
ATOM 901 N N . GLU A 1 114 ? -1.107 -14.667 -3.948 1.00 44.69 114 GLU A N 1
ATOM 902 C CA . GLU A 1 114 ? -0.094 -13.895 -4.690 1.00 44.69 114 GLU A CA 1
ATOM 903 C C . GLU A 1 114 ? 1.360 -14.076 -4.184 1.00 44.69 114 GLU A C 1
ATOM 905 O O . GLU A 1 114 ? 2.300 -13.604 -4.820 1.00 44.69 114 GLU A O 1
ATOM 910 N N . GLU A 1 115 ? 1.593 -14.826 -3.096 1.00 45.56 115 GLU A N 1
ATOM 911 C CA . GLU A 1 115 ? 2.950 -15.212 -2.645 1.00 45.56 115 GLU A CA 1
ATOM 912 C C . GLU A 1 115 ? 3.542 -16.430 -3.404 1.00 45.56 115 GLU A C 1
ATOM 914 O O . GLU A 1 115 ? 4.732 -16.732 -3.271 1.00 45.56 115 GLU A O 1
ATOM 919 N N . GLU A 1 116 ? 2.762 -17.147 -4.226 1.00 42.25 116 GLU A N 1
ATOM 920 C CA . GLU A 1 116 ? 3.199 -18.395 -4.895 1.00 42.25 116 GLU A CA 1
ATOM 921 C C . GLU A 1 116 ? 3.743 -18.211 -6.332 1.00 42.25 116 GLU A C 1
ATOM 923 O O . GLU A 1 116 ? 4.385 -19.121 -6.870 1.00 42.25 116 GLU A O 1
ATOM 928 N N . GLU A 1 117 ? 3.564 -17.051 -6.973 1.00 43.69 117 GLU A N 1
ATOM 929 C CA . GLU A 1 117 ? 3.974 -16.852 -8.379 1.00 43.69 117 GLU A CA 1
ATOM 930 C C . GLU A 1 117 ? 5.455 -16.451 -8.562 1.00 43.69 117 GLU A C 1
ATOM 932 O O . GLU A 1 117 ? 6.000 -16.552 -9.664 1.00 43.69 117 GLU A O 1
ATOM 937 N N . GLU A 1 118 ? 6.200 -16.127 -7.497 1.00 46.03 118 GLU A N 1
ATOM 938 C CA . GLU A 1 118 ? 7.642 -15.838 -7.621 1.00 46.03 118 GLU A CA 1
ATOM 939 C C . GLU A 1 118 ? 8.498 -17.113 -7.833 1.00 46.03 118 GLU A C 1
ATOM 941 O O . GLU A 1 118 ? 9.650 -17.063 -8.285 1.00 46.03 118 GLU A O 1
ATOM 946 N N . LYS A 1 119 ? 7.945 -18.306 -7.561 1.00 42.28 119 LYS A N 1
ATOM 947 C CA . LYS A 1 119 ? 8.672 -19.585 -7.701 1.00 42.28 119 LYS A CA 1
ATOM 948 C C . LYS A 1 119 ? 8.526 -20.251 -9.069 1.00 42.28 119 LYS A C 1
ATOM 950 O O . LYS A 1 119 ? 9.339 -21.123 -9.397 1.00 42.28 119 LYS A O 1
ATOM 955 N N . LYS A 1 120 ? 7.556 -19.857 -9.902 1.00 41.19 120 LYS A N 1
ATOM 956 C CA . LYS A 1 120 ? 7.330 -20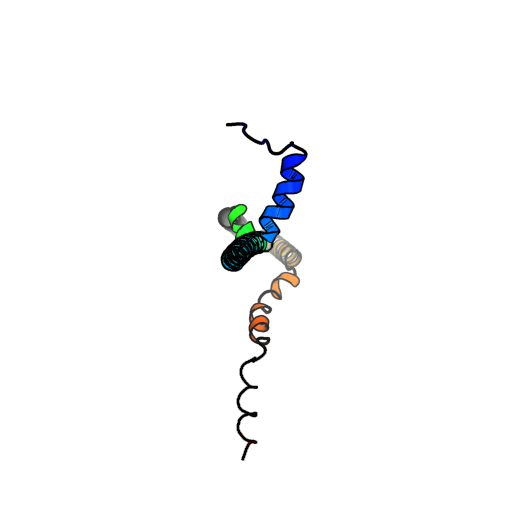.496 -11.214 1.00 41.19 120 LYS A CA 1
ATOM 957 C C . LYS A 1 120 ? 8.182 -19.920 -12.347 1.00 41.19 120 LYS A C 1
ATOM 959 O O . LYS A 1 120 ? 8.508 -20.652 -13.283 1.00 41.19 120 LYS A O 1
ATOM 964 N N . GLY A 1 121 ? 8.684 -18.690 -12.212 1.00 38.03 121 GLY A N 1
ATOM 965 C CA . GLY A 1 121 ? 9.575 -18.056 -13.197 1.00 38.03 121 GLY A CA 1
ATOM 966 C C . GLY A 1 121 ? 10.971 -18.689 -13.331 1.00 38.03 121 GLY A C 1
ATOM 967 O O . GLY A 1 121 ? 11.663 -18.461 -14.322 1.00 38.03 121 GLY A O 1
ATOM 968 N N . LYS A 1 122 ? 11.404 -19.528 -12.376 1.00 41.31 122 LYS A N 1
ATOM 969 C CA . LYS A 1 122 ? 12.728 -20.187 -12.407 1.00 41.31 122 LYS A CA 1
ATOM 970 C C . LYS A 1 122 ? 12.744 -21.555 -13.101 1.00 41.31 122 LYS A C 1
ATOM 972 O O . LYS A 1 122 ? 13.827 -22.088 -13.326 1.00 41.31 122 LYS A O 1
ATOM 977 N N . LYS A 1 123 ? 11.586 -22.133 -13.454 1.00 42.84 123 LYS A N 1
ATOM 978 C CA . LYS A 1 123 ? 11.511 -23.469 -14.089 1.00 42.84 123 LYS A CA 1
ATOM 979 C C . LYS A 1 123 ? 11.475 -23.458 -15.620 1.00 42.84 123 LYS A C 1
ATOM 981 O O . LYS A 1 123 ? 11.699 -24.502 -16.219 1.00 42.84 123 LYS A O 1
ATOM 986 N N . TYR A 1 124 ? 11.281 -22.301 -16.250 1.00 37.94 124 TYR A N 1
ATOM 987 C CA . TYR A 1 124 ? 11.272 -22.162 -17.710 1.00 37.94 124 TYR A CA 1
ATOM 988 C C . TYR A 1 124 ? 12.440 -21.303 -18.206 1.00 37.94 124 TYR A C 1
ATOM 990 O O . TYR A 1 124 ? 12.259 -20.358 -18.964 1.00 37.94 124 TYR A O 1
ATOM 998 N N . ARG A 1 125 ? 13.670 -21.631 -17.794 1.00 40.62 125 ARG A N 1
ATOM 999 C CA . ARG A 1 125 ? 14.827 -21.363 -18.657 1.00 40.62 125 ARG A CA 1
ATOM 1000 C C . ARG A 1 125 ? 15.047 -22.624 -19.489 1.00 40.62 125 ARG A C 1
ATOM 1002 O O . ARG A 1 125 ? 15.564 -23.597 -18.938 1.00 40.62 125 ARG A O 1
ATOM 1009 N N . PRO A 1 126 ? 14.620 -22.671 -20.765 1.00 39.31 126 PRO A N 1
ATOM 1010 C CA . PRO A 1 126 ? 14.998 -23.774 -21.623 1.00 39.31 126 PRO A CA 1
ATOM 1011 C C . PRO A 1 126 ? 16.519 -23.735 -21.745 1.00 39.31 126 PRO A C 1
ATOM 1013 O O . PRO A 1 126 ? 17.128 -22.726 -22.098 1.00 39.31 126 PRO A O 1
ATOM 1016 N N . ARG A 1 127 ? 17.119 -24.846 -21.342 1.00 44.62 127 ARG A N 1
ATOM 1017 C CA . ARG A 1 127 ? 18.543 -25.136 -21.378 1.00 44.62 127 ARG A CA 1
ATOM 1018 C C . ARG A 1 127 ? 18.998 -25.189 -22.838 1.00 44.62 127 ARG A C 1
ATOM 1020 O O . ARG A 1 127 ? 19.055 -26.260 -23.421 1.00 44.62 127 ARG A O 1
ATOM 1027 N N . MET A 1 128 ? 19.309 -24.034 -23.417 1.00 44.31 128 MET A N 1
ATOM 1028 C CA . MET A 1 128 ? 19.925 -23.892 -24.746 1.00 44.31 128 MET A CA 1
ATOM 1029 C C . MET A 1 128 ? 21.449 -24.115 -24.703 1.00 44.31 128 MET A C 1
ATOM 1031 O O . MET A 1 128 ? 22.177 -23.542 -25.496 1.00 44.31 128 MET A O 1
ATOM 1035 N N . ASP A 1 129 ? 21.928 -24.968 -23.793 1.00 45.59 129 ASP A N 1
ATOM 1036 C CA . ASP A 1 129 ? 23.347 -25.308 -23.635 1.00 45.59 129 ASP A CA 1
ATOM 1037 C C . ASP A 1 129 ? 23.511 -26.832 -23.525 1.00 45.59 129 ASP A C 1
ATOM 1039 O O . ASP A 1 129 ? 24.020 -27.343 -22.525 1.00 45.59 129 ASP A O 1
ATOM 1043 N N . GLN A 1 130 ? 23.011 -27.597 -24.503 1.00 46.41 130 GLN A N 1
ATOM 1044 C CA . GLN A 1 130 ? 23.446 -28.989 -24.683 1.00 46.41 130 GLN A CA 1
ATOM 1045 C C . GLN A 1 130 ? 23.126 -29.589 -26.065 1.00 46.41 130 GLN A C 1
ATOM 1047 O O . GLN A 1 130 ? 22.620 -30.696 -26.140 1.00 46.41 130 GLN A O 1
ATOM 1052 N N . GLU A 1 131 ? 23.438 -28.908 -27.173 1.00 44.91 131 GLU A N 1
ATOM 1053 C CA . GLU A 1 131 ? 23.347 -29.538 -28.514 1.00 44.91 131 GLU A CA 1
ATOM 1054 C C . GLU A 1 131 ? 24.554 -29.274 -29.434 1.00 44.91 131 GLU A C 1
ATOM 1056 O O . GLU A 1 131 ? 24.465 -29.452 -30.643 1.00 44.91 131 GLU A O 1
ATOM 1061 N N . VAL A 1 132 ? 25.727 -28.911 -28.895 1.00 51.41 132 VAL A N 1
ATOM 1062 C CA . VAL A 1 132 ? 26.946 -28.743 -29.728 1.00 51.41 132 VAL A CA 1
ATOM 1063 C C . VAL A 1 132 ? 28.027 -29.805 -29.460 1.00 51.41 132 VAL A C 1
ATOM 1065 O O . VAL A 1 132 ? 29.052 -29.817 -30.132 1.00 51.41 132 VAL A O 1
ATOM 1068 N N . SER A 1 133 ? 27.816 -30.763 -28.547 1.00 47.22 133 SER A N 1
ATOM 1069 C CA . SER A 1 133 ? 28.843 -31.789 -28.271 1.00 47.22 133 SER A CA 1
ATOM 1070 C C . SER A 1 133 ? 28.733 -33.060 -29.124 1.00 47.22 133 SER A C 1
ATOM 1072 O O . SER A 1 133 ? 29.743 -33.733 -29.319 1.00 47.22 133 SER A O 1
ATOM 1074 N N . ASP A 1 134 ? 27.562 -33.380 -29.683 1.00 52.00 134 ASP A N 1
ATOM 1075 C CA . ASP A 1 134 ? 27.338 -34.713 -30.274 1.00 52.00 134 ASP A CA 1
ATOM 1076 C C . ASP A 1 134 ? 27.570 -34.777 -31.793 1.00 52.00 134 ASP A C 1
ATOM 1078 O O . ASP A 1 134 ? 27.457 -35.840 -32.398 1.00 52.00 134 ASP A O 1
ATOM 1082 N N . GLN A 1 135 ? 27.973 -33.670 -32.428 1.00 53.00 135 GLN A N 1
ATOM 1083 C CA . GLN A 1 135 ? 28.274 -33.642 -33.869 1.00 53.00 135 GLN A CA 1
ATOM 1084 C C . GLN A 1 135 ? 29.775 -33.675 -34.210 1.00 53.00 135 GLN A C 1
ATOM 1086 O O . GLN A 1 135 ? 30.133 -33.693 -35.386 1.00 53.00 135 GLN A O 1
ATOM 1091 N N . ALA A 1 136 ? 30.662 -33.742 -33.208 1.00 55.00 136 ALA A N 1
ATOM 1092 C CA . ALA A 1 136 ? 32.114 -33.810 -33.417 1.00 55.00 136 ALA A CA 1
ATOM 1093 C C . ALA A 1 136 ? 32.704 -35.238 -33.382 1.00 55.00 136 ALA A C 1
ATOM 1095 O O . ALA A 1 136 ? 33.882 -35.405 -33.682 1.00 55.00 136 ALA A O 1
ATOM 1096 N N . ILE A 1 137 ? 31.911 -36.275 -33.076 1.00 53.81 137 ILE A N 1
ATOM 1097 C CA . ILE A 1 137 ? 32.375 -37.677 -32.996 1.00 53.81 137 ILE A CA 1
ATOM 1098 C C . ILE A 1 137 ? 31.634 -38.544 -34.028 1.00 53.81 137 ILE A C 1
ATOM 1100 O O . ILE A 1 137 ? 30.944 -39.500 -33.694 1.00 53.81 137 ILE A O 1
ATOM 1104 N N . SER A 1 138 ? 31.705 -38.170 -35.306 1.00 50.31 138 SER A N 1
ATOM 1105 C CA . SER A 1 138 ? 31.340 -39.041 -36.446 1.00 50.31 138 SER A CA 1
ATOM 1106 C C . SER A 1 138 ? 31.977 -38.544 -37.746 1.00 50.31 138 SER A C 1
ATOM 1108 O O . SER A 1 138 ? 31.322 -38.388 -38.775 1.00 50.31 138 SER A O 1
ATOM 1110 N N . ARG A 1 139 ? 33.278 -38.254 -37.689 1.00 51.94 139 ARG A N 1
ATOM 1111 C CA . ARG A 1 139 ? 34.160 -38.243 -38.861 1.00 51.94 139 ARG A CA 1
ATOM 1112 C C . ARG A 1 139 ? 35.490 -38.862 -38.453 1.00 51.94 139 ARG A C 1
ATOM 1114 O O . ARG A 1 139 ? 36.477 -38.159 -38.261 1.00 51.94 139 ARG A O 1
ATOM 1121 N N . GLU A 1 140 ? 35.446 -40.172 -38.264 1.00 46.16 140 GLU A N 1
ATOM 1122 C CA . GLU A 1 140 ? 36.576 -41.046 -38.573 1.00 46.16 140 GLU A CA 1
ATOM 1123 C C . GLU A 1 140 ? 36.301 -41.675 -39.943 1.00 46.16 140 GLU A C 1
ATOM 1125 O O . GLU A 1 140 ? 35.129 -42.060 -40.176 1.00 46.16 140 GLU A O 1
#

Secondary structure (DSSP, 8-state):
-----TT-HHHHHHHHHHTTS--HHHHHHHHHHHHHHHHHHHHHHHHHT---HHHHHHHTTHHHHHHHHHHHHHHHHHHHHHHHHH--THHHHHHHHHHHHHHHHT--GGGGSTTSGGGTTTS------SSSSTTSS---

InterPro domains:
  IPR007998 Protein of unknown function DUF719 [PF05334] (1-63)
  IPR007998 Protein of unknown function DUF719 [PTHR12842] (1-123)

Sequence (140 aa):
MDVIAEGDPGFKRTKGLMNRNATLSQVLREAKEKEEIRTSNEVTMETDKKTHYGLLFDEFQGLSHLEALEMLSRESEIKVKSILNSLSGEELETLKVELEQLKEAFSLAEFCEEEEEEKKGKKYRPRMDQEVSDQAISRE

Radius of gyration: 35.02 Å; chains: 1; bounding box: 58×72×93 Å